Protein AF-A0A9E4VFZ3-F1 (afdb_monomer)

Radius of gyration: 15.59 Å; Cα contacts (8 Å, |Δi|>4): 126; chains: 1; bounding box: 55×22×34 Å

Solvent-accessible surface area (backbone atoms only — not comparable to full-atom values): 6696 Å² total; per-residue (Å²): 110,49,86,55,29,24,78,69,42,81,90,32,54,79,60,52,55,64,40,76,36,68,71,71,77,58,38,76,41,34,14,88,42,23,87,43,49,70,66,56,52,52,50,51,32,66,77,64,72,50,89,74,67,72,55,48,84,66,38,31,71,39,86,67,58,76,97,46,37,41,58,47,59,94,89,54,60,65,46,52,18,42,54,69,87,56,61,86,89,52,82,93,66,56,76,96,73,47,74,7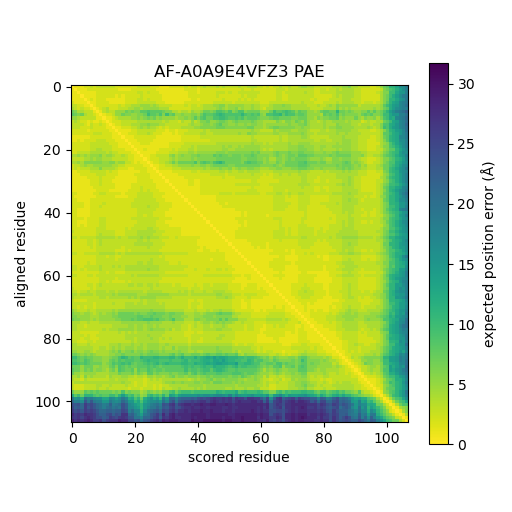0,75,83,66,76,76,80,127

Structure (mmCIF, N/CA/C/O backbone):
data_AF-A0A9E4VFZ3-F1
#
_entry.id   AF-A0A9E4VFZ3-F1
#
loop_
_atom_site.group_PDB
_atom_site.id
_atom_site.type_symbol
_atom_site.label_atom_id
_atom_site.label_alt_id
_atom_site.label_comp_id
_atom_site.label_asym_id
_atom_site.label_entity_id
_atom_site.label_seq_id
_atom_site.pdbx_PDB_ins_code
_atom_site.Cartn_x
_atom_site.Cartn_y
_atom_site.Cartn_z
_atom_site.occupancy
_atom_site.B_iso_or_equiv
_atom_site.auth_seq_id
_atom_site.auth_comp_id
_atom_site.auth_asym_id
_atom_site.auth_atom_id
_atom_site.pdbx_PDB_model_num
ATOM 1 N N . ILE A 1 1 ? 0.445 -6.161 -13.090 1.00 95.88 1 ILE A N 1
ATOM 2 C CA . ILE A 1 1 ? -0.600 -5.311 -12.461 1.00 95.88 1 ILE A CA 1
ATOM 3 C C . ILE A 1 1 ? -0.178 -5.024 -11.024 1.00 95.88 1 ILE A C 1
ATOM 5 O O . ILE A 1 1 ? 0.364 -5.932 -10.406 1.00 95.88 1 ILE A O 1
ATOM 9 N N . THR A 1 2 ? -0.402 -3.820 -10.491 1.00 96.19 2 THR A N 1
ATOM 10 C CA . THR A 1 2 ? -0.189 -3.515 -9.063 1.00 96.19 2 THR A CA 1
ATOM 11 C C . THR A 1 2 ? -1.361 -2.735 -8.460 1.00 96.19 2 THR A C 1
ATOM 13 O O . THR A 1 2 ? -2.163 -2.147 -9.186 1.00 96.19 2 THR A O 1
ATOM 16 N N . GLY A 1 3 ? -1.442 -2.721 -7.125 1.00 95.38 3 GLY A N 1
ATOM 17 C CA . GLY A 1 3 ? -2.416 -1.940 -6.352 1.00 95.38 3 GLY A CA 1
ATOM 18 C C . GLY A 1 3 ? -1.915 -0.562 -5.900 1.00 95.38 3 GLY A C 1
ATOM 19 O O . GLY A 1 3 ? -2.431 -0.033 -4.915 1.00 95.38 3 GLY A O 1
ATOM 20 N N . VAL A 1 4 ? -0.882 -0.004 -6.545 1.00 94.31 4 VAL A N 1
ATOM 21 C CA . VAL A 1 4 ? -0.361 1.338 -6.226 1.00 94.31 4 VAL A CA 1
ATOM 22 C C . VAL A 1 4 ? -1.430 2.399 -6.501 1.00 94.31 4 VAL A C 1
ATOM 24 O O . VAL A 1 4 ? -2.013 2.435 -7.586 1.00 94.31 4 VAL A O 1
ATOM 27 N N . ARG A 1 5 ? -1.652 3.284 -5.523 1.00 95.19 5 ARG A N 1
ATOM 28 C CA . ARG A 1 5 ? -2.531 4.458 -5.619 1.00 95.19 5 ARG A CA 1
ATOM 29 C C . ARG A 1 5 ? -1.761 5.725 -5.267 1.00 95.19 5 ARG A C 1
ATOM 31 O O . ARG A 1 5 ? -0.938 5.707 -4.350 1.00 95.19 5 ARG A O 1
ATOM 38 N N . ARG A 1 6 ? -2.058 6.834 -5.947 1.00 94.12 6 ARG A N 1
ATOM 39 C CA . ARG A 1 6 ? -1.372 8.122 -5.734 1.00 94.12 6 ARG A CA 1
ATOM 40 C C . ARG A 1 6 ? -1.592 8.706 -4.345 1.00 94.12 6 ARG A C 1
ATOM 42 O O . ARG A 1 6 ? -0.737 9.430 -3.857 1.00 94.12 6 ARG A O 1
ATOM 49 N N . SER A 1 7 ? -2.707 8.361 -3.703 1.00 90.75 7 SER A N 1
ATOM 50 C CA . SER A 1 7 ? -3.067 8.860 -2.375 1.00 90.75 7 SER A CA 1
ATOM 51 C C . SER A 1 7 ? -2.341 8.161 -1.218 1.00 90.75 7 SER A C 1
ATOM 53 O O . SER A 1 7 ? -2.578 8.518 -0.074 1.00 90.75 7 SER A O 1
ATOM 55 N N . GLN A 1 8 ? -1.529 7.126 -1.474 1.00 86.75 8 GLN A N 1
ATOM 56 C CA . GLN A 1 8 ? -0.950 6.299 -0.405 1.00 86.75 8 GLN A CA 1
ATOM 57 C C . GLN A 1 8 ? 0.275 6.917 0.270 1.00 86.75 8 GLN A C 1
ATOM 59 O O . GLN A 1 8 ? 0.478 6.683 1.451 1.00 86.75 8 GLN A O 1
ATOM 64 N N . THR A 1 9 ? 1.127 7.613 -0.481 1.00 82.25 9 THR A N 1
ATOM 65 C CA . THR A 1 9 ? 2.318 8.311 0.029 1.00 82.25 9 THR A CA 1
ATOM 66 C C . THR A 1 9 ? 2.654 9.471 -0.901 1.00 82.25 9 THR A C 1
ATOM 68 O O . THR A 1 9 ? 2.304 9.436 -2.084 1.00 82.25 9 THR A O 1
ATOM 71 N N . GLY A 1 10 ? 3.427 10.449 -0.416 1.00 77.56 10 GLY A N 1
ATOM 72 C CA . GLY A 1 10 ? 3.981 11.508 -1.269 1.00 77.56 10 GLY A CA 1
ATOM 73 C C . GLY A 1 10 ? 4.768 10.956 -2.467 1.00 77.56 10 GLY A C 1
ATOM 74 O O . GLY A 1 10 ? 4.576 11.409 -3.595 1.00 77.56 10 GLY A O 1
ATOM 75 N N . ASN A 1 11 ? 5.553 9.892 -2.262 1.00 79.25 11 A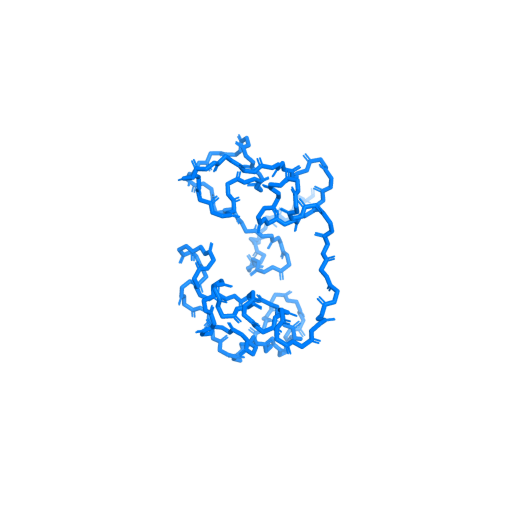SN A N 1
ATOM 76 C CA . ASN A 1 11 ? 6.364 9.255 -3.311 1.00 79.25 11 ASN A CA 1
ATOM 77 C C . ASN A 1 11 ? 5.536 8.570 -4.412 1.00 79.25 11 ASN A C 1
ATOM 79 O O . ASN A 1 11 ? 6.040 8.341 -5.508 1.00 79.25 11 ASN A O 1
ATOM 83 N N . ARG A 1 12 ? 4.267 8.240 -4.144 1.00 86.56 12 ARG A N 1
ATOM 84 C CA . ARG A 1 12 ? 3.362 7.601 -5.113 1.00 86.56 12 ARG A CA 1
ATOM 85 C C . ARG A 1 12 ? 2.499 8.599 -5.878 1.00 86.56 12 ARG A C 1
ATOM 87 O O . ARG A 1 12 ? 1.839 8.194 -6.833 1.00 86.56 12 ARG A O 1
ATOM 94 N N . SER A 1 13 ? 2.515 9.880 -5.510 1.00 87.56 13 SER A N 1
ATOM 95 C CA . SER A 1 13 ? 1.675 10.927 -6.114 1.00 87.56 13 SER A CA 1
ATOM 96 C C . SER A 1 13 ? 1.820 11.031 -7.641 1.00 87.56 13 SER A C 1
ATOM 98 O O . SER A 1 13 ? 0.837 11.283 -8.336 1.00 87.56 13 SER A O 1
ATOM 100 N N . GLY A 1 14 ? 3.015 10.754 -8.171 1.00 88.75 14 GLY A N 1
ATOM 101 C CA . GLY A 1 14 ? 3.320 10.763 -9.605 1.00 88.75 14 GLY A CA 1
ATOM 102 C C . GLY A 1 14 ? 3.055 9.453 -10.358 1.00 88.75 14 GLY A C 1
ATOM 103 O O . GLY A 1 14 ? 3.318 9.402 -11.556 1.00 88.75 14 GLY A O 1
ATOM 104 N N . ALA A 1 15 ? 2.552 8.395 -9.707 1.00 92.06 15 ALA A N 1
ATOM 105 C CA . ALA A 1 15 ? 2.429 7.075 -10.333 1.00 92.06 15 ALA A CA 1
ATOM 106 C C . ALA A 1 15 ? 1.543 7.105 -11.596 1.00 92.06 15 ALA A C 1
ATOM 108 O O . ALA A 1 15 ? 0.390 7.556 -11.570 1.00 92.06 15 ALA A O 1
ATOM 109 N N . GLY A 1 16 ? 2.058 6.597 -12.715 1.00 94.69 16 GLY A N 1
ATOM 110 C CA . GLY A 1 16 ? 1.313 6.434 -13.964 1.00 94.69 16 GLY A CA 1
ATOM 111 C C . GLY A 1 16 ? 0.278 5.306 -13.882 1.00 94.69 16 GLY A C 1
ATOM 112 O O . GLY A 1 16 ? 0.425 4.373 -13.096 1.00 94.69 16 GLY A O 1
ATOM 113 N N . LYS A 1 17 ? -0.776 5.344 -14.716 1.00 96.50 17 LYS A N 1
ATOM 114 C CA . 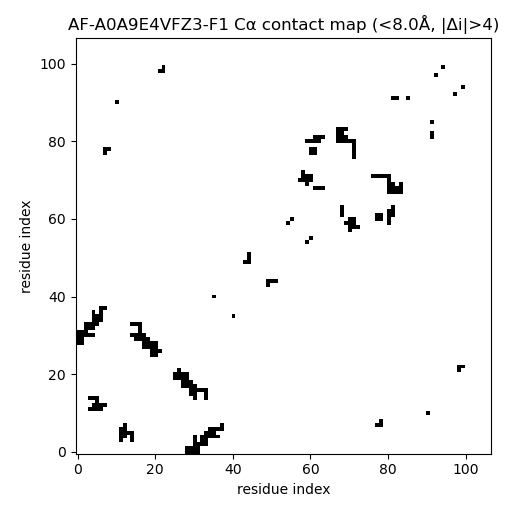LYS A 1 17 ? -1.665 4.170 -14.886 1.00 96.50 17 LYS A CA 1
ATOM 115 C C . LYS A 1 17 ? -0.960 3.030 -15.628 1.00 96.50 17 LYS A C 1
ATOM 117 O O . LYS A 1 17 ? -1.284 1.869 -15.398 1.00 96.50 17 LYS A O 1
ATOM 122 N N . VAL A 1 18 ? 0.006 3.363 -16.482 1.00 96.81 18 VAL A N 1
ATOM 123 C CA . VAL A 1 18 ? 0.879 2.428 -17.197 1.00 96.81 18 VAL A CA 1
ATOM 124 C C . VAL A 1 18 ? 2.299 2.975 -17.122 1.00 96.81 18 VAL A C 1
ATOM 126 O O . VAL A 1 18 ? 2.523 4.146 -17.418 1.00 96.81 18 VAL A O 1
ATOM 129 N N . GLU A 1 19 ? 3.242 2.140 -16.707 1.00 94.06 19 GLU A N 1
ATOM 130 C CA . GLU A 1 19 ? 4.649 2.487 -16.522 1.00 94.06 19 GLU A CA 1
ATOM 131 C C . GLU A 1 19 ? 5.524 1.349 -17.060 1.00 94.06 19 GLU A C 1
ATOM 133 O O . GLU A 1 19 ? 5.157 0.177 -16.959 1.00 94.06 19 GLU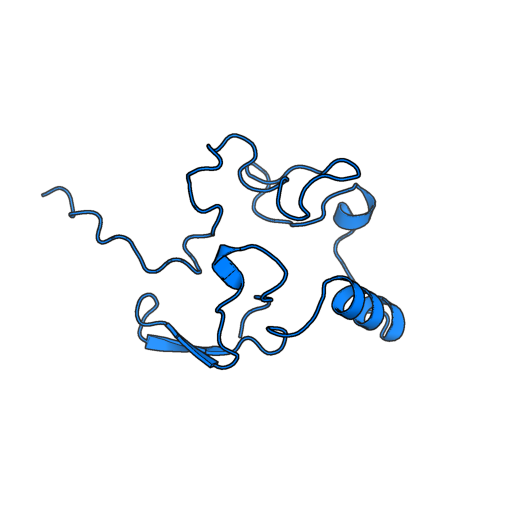 A O 1
ATOM 138 N N . LEU A 1 20 ? 6.688 1.679 -17.621 1.00 93.50 20 LEU A N 1
ATOM 139 C CA . LEU A 1 20 ? 7.703 0.681 -17.956 1.00 93.50 20 LEU A CA 1
ATOM 140 C C . LEU A 1 20 ? 8.642 0.507 -16.762 1.00 93.50 20 LEU A C 1
ATOM 142 O O . LEU A 1 20 ? 9.405 1.415 -16.431 1.00 93.50 20 LEU A O 1
ATOM 146 N N . ASP A 1 21 ? 8.611 -0.666 -16.141 1.00 91.56 21 ASP A N 1
ATOM 147 C CA . ASP A 1 21 ? 9.509 -1.020 -15.051 1.00 91.56 21 ASP A CA 1
ATOM 148 C C . ASP A 1 21 ? 10.842 -1.531 -15.605 1.00 91.56 21 ASP A C 1
ATOM 150 O O . ASP A 1 21 ? 11.058 -2.727 -15.808 1.00 91.56 21 ASP A O 1
ATOM 154 N N . LYS A 1 22 ? 11.747 -0.589 -15.879 1.00 90.38 22 LYS A N 1
ATOM 155 C CA . LYS A 1 22 ? 13.094 -0.888 -16.386 1.00 90.38 22 LYS A CA 1
ATOM 156 C C . LYS A 1 22 ? 13.929 -1.707 -15.402 1.00 90.38 22 LYS A C 1
ATOM 158 O O . LYS A 1 22 ? 14.838 -2.421 -15.811 1.00 90.38 22 LYS A O 1
ATOM 163 N N . THR A 1 23 ? 13.625 -1.594 -14.115 1.00 86.06 23 THR A N 1
ATOM 164 C CA . THR A 1 23 ? 14.366 -2.237 -13.034 1.00 86.06 23 THR A CA 1
ATOM 165 C C . THR A 1 23 ? 14.052 -3.723 -12.948 1.00 86.06 23 THR A C 1
ATOM 167 O O . THR A 1 23 ? 14.949 -4.536 -12.738 1.00 86.06 23 THR A O 1
ATOM 170 N N . HIS A 1 24 ? 12.799 -4.090 -13.189 1.00 88.81 24 HIS A N 1
ATOM 171 C CA . HIS A 1 24 ? 12.332 -5.466 -13.115 1.00 88.81 24 HIS A CA 1
ATOM 172 C C . HIS A 1 24 ? 12.168 -6.076 -14.511 1.00 88.81 24 HIS A C 1
ATOM 174 O O . HIS A 1 24 ? 11.130 -6.640 -14.833 1.00 88.81 24 HIS A O 1
ATOM 180 N N . GLY A 1 25 ? 13.190 -5.956 -15.365 1.00 88.94 25 GLY A N 1
ATOM 181 C CA . GLY A 1 25 ? 13.218 -6.636 -16.667 1.00 88.94 25 GLY A CA 1
ATOM 182 C C . GLY A 1 25 ? 12.310 -6.022 -17.735 1.00 88.94 25 GLY A C 1
ATOM 183 O O . GLY A 1 25 ? 11.825 -6.739 -18.605 1.00 88.94 25 GLY A O 1
ATOM 184 N N . ASN A 1 26 ? 12.092 -4.703 -17.691 1.00 92.06 26 ASN A N 1
ATOM 185 C CA . ASN A 1 26 ? 11.247 -3.963 -18.638 1.00 92.06 26 ASN A CA 1
ATOM 186 C C . ASN A 1 26 ? 9.782 -4.437 -18.647 1.00 92.06 26 ASN A C 1
ATOM 188 O O . ASN A 1 26 ? 9.122 -4.426 -19.687 1.00 92.06 26 ASN A O 1
ATOM 192 N N . ILE A 1 27 ? 9.254 -4.848 -17.491 1.00 94.12 27 ILE A N 1
ATOM 193 C CA . ILE A 1 27 ? 7.853 -5.265 -17.376 1.00 94.12 27 ILE A CA 1
ATOM 194 C C . ILE A 1 27 ? 6.937 -4.043 -17.490 1.00 94.12 27 ILE A C 1
ATOM 196 O O . ILE A 1 27 ? 7.186 -2.990 -16.902 1.00 94.12 27 ILE A O 1
ATOM 200 N N . ILE A 1 28 ? 5.823 -4.198 -18.208 1.00 96.25 28 ILE A N 1
ATOM 201 C CA . ILE A 1 28 ? 4.754 -3.197 -18.215 1.00 96.25 28 ILE A CA 1
ATOM 202 C C . ILE A 1 28 ? 3.978 -3.281 -16.899 1.00 96.25 28 ILE A C 1
ATOM 204 O O . ILE A 1 28 ? 3.227 -4.225 -16.630 1.00 96.25 28 ILE A O 1
ATOM 208 N N . LYS A 1 29 ? 4.148 -2.258 -16.068 1.00 95.31 29 LYS A N 1
ATOM 209 C CA . LYS A 1 29 ? 3.473 -2.105 -14.787 1.00 95.31 29 LYS A CA 1
ATOM 210 C C . LYS A 1 29 ? 2.204 -1.284 -14.989 1.00 95.31 29 LYS A C 1
ATOM 212 O O . LYS A 1 29 ? 2.251 -0.095 -15.279 1.00 95.31 29 LYS A O 1
ATOM 217 N N . VAL A 1 30 ? 1.054 -1.933 -14.837 1.00 97.50 30 VAL A N 1
ATOM 218 C CA . VAL A 1 30 ? -0.259 -1.274 -14.901 1.00 97.50 30 VAL A CA 1
ATOM 219 C C . VAL A 1 30 ? -0.803 -1.101 -13.486 1.00 97.50 30 VAL A C 1
ATOM 221 O O . VAL A 1 30 ? -0.845 -2.077 -12.730 1.00 97.50 30 VAL A O 1
ATOM 224 N N . ASN A 1 31 ? -1.242 0.116 -13.160 1.00 97.12 31 ASN A N 1
ATOM 225 C CA . ASN A 1 31 ? -1.795 0.534 -11.869 1.00 97.12 31 ASN A CA 1
ATOM 226 C C . ASN A 1 31 ? -3.255 1.002 -12.074 1.00 97.12 31 ASN A C 1
ATOM 228 O O . ASN A 1 31 ? -3.509 2.206 -12.182 1.00 97.12 31 ASN A O 1
ATOM 232 N N . PRO A 1 32 ? -4.240 0.086 -12.175 1.00 98.00 32 PRO A N 1
ATOM 233 C CA . PRO A 1 32 ? -5.621 0.445 -12.521 1.00 98.00 32 PRO A CA 1
ATOM 234 C C . PRO A 1 32 ? -6.278 1.377 -11.500 1.00 98.00 32 PRO A C 1
ATOM 236 O O . PRO A 1 32 ? -7.126 2.187 -11.859 1.00 98.00 32 PRO A O 1
ATOM 239 N N . LEU A 1 33 ? -5.848 1.267 -10.240 1.00 97.94 33 LEU A N 1
ATOM 240 C CA . LEU A 1 33 ? -6.373 2.003 -9.093 1.00 97.94 33 LEU A CA 1
ATOM 241 C C . LEU A 1 33 ? -5.574 3.280 -8.786 1.00 97.94 33 LEU A C 1
ATOM 243 O O . LEU A 1 33 ? -5.725 3.840 -7.704 1.00 97.94 33 LEU A O 1
ATOM 247 N N . ALA A 1 34 ? -4.709 3.741 -9.698 1.00 97.19 34 ALA A N 1
ATOM 248 C CA . ALA A 1 34 ? -3.808 4.869 -9.443 1.00 97.19 34 ALA A CA 1
ATOM 249 C C . ALA A 1 34 ? -4.535 6.139 -8.954 1.00 97.19 34 ALA A C 1
ATOM 251 O O . ALA A 1 34 ? -3.980 6.907 -8.172 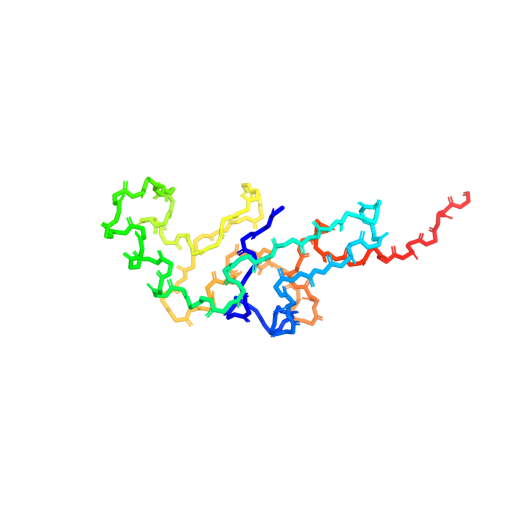1.00 97.19 34 ALA A O 1
ATOM 252 N N . ASP A 1 35 ? -5.768 6.353 -9.409 1.00 96.88 35 ASP A N 1
ATOM 253 C CA . ASP A 1 35 ? -6.650 7.486 -9.109 1.00 96.88 35 ASP A CA 1
ATOM 254 C C . ASP A 1 35 ? -7.698 7.203 -8.020 1.00 96.88 35 ASP A C 1
ATOM 256 O O . ASP A 1 35 ? -8.529 8.062 -7.735 1.00 96.88 35 ASP A O 1
ATOM 260 N N . TRP A 1 36 ? -7.691 6.020 -7.406 1.00 97.44 36 TRP A N 1
ATOM 261 C CA . TRP A 1 36 ? -8.629 5.700 -6.334 1.00 97.44 36 TRP A CA 1
ATOM 262 C C . TRP A 1 36 ? -8.134 6.233 -4.989 1.00 97.44 36 TRP A C 1
ATOM 264 O O . TRP A 1 36 ? -6.974 6.037 -4.619 1.00 97.44 36 TRP A O 1
ATOM 274 N N . SER A 1 37 ? -9.039 6.859 -4.234 1.00 95.00 37 SER A N 1
ATOM 275 C CA . SER A 1 37 ? -8.837 7.128 -2.810 1.00 95.00 37 SER A CA 1
ATOM 276 C C . SER A 1 37 ? -8.951 5.838 -1.995 1.00 95.00 37 SER A C 1
ATOM 278 O O . SER A 1 37 ? -9.404 4.801 -2.487 1.00 95.00 37 SER A O 1
ATOM 280 N N . GLU A 1 38 ? -8.533 5.890 -0.733 1.00 93.81 38 GLU A N 1
ATOM 281 C CA . GLU A 1 38 ? -8.754 4.787 0.203 1.00 93.81 38 GLU A CA 1
ATOM 282 C C . GLU A 1 38 ? -10.245 4.525 0.444 1.00 93.81 38 GLU A C 1
ATOM 284 O O . GLU A 1 38 ? -10.674 3.376 0.348 1.00 93.81 38 GLU A O 1
ATOM 289 N N . ASP A 1 39 ? -11.044 5.578 0.618 1.00 95.94 39 ASP A N 1
ATOM 290 C CA . ASP A 1 39 ? -12.496 5.458 0.788 1.00 95.94 39 ASP A CA 1
ATOM 291 C C . ASP A 1 39 ? -13.153 4.727 -0.380 1.00 95.94 39 ASP A C 1
ATOM 293 O O . ASP A 1 39 ? -13.978 3.845 -0.165 1.00 95.94 39 ASP A O 1
ATOM 297 N N . ARG A 1 40 ? -12.730 5.022 -1.616 1.00 98.00 40 ARG A N 1
ATOM 298 C CA . ARG A 1 40 ? -13.254 4.361 -2.816 1.00 98.00 40 ARG A CA 1
ATOM 299 C C . ARG A 1 40 ? -12.900 2.875 -2.863 1.00 98.00 40 ARG A C 1
ATOM 301 O O . ARG A 1 40 ? -13.707 2.064 -3.310 1.00 98.00 40 ARG A O 1
ATOM 308 N N . VAL A 1 41 ? -11.700 2.499 -2.409 1.00 97.25 41 VAL A N 1
ATOM 309 C C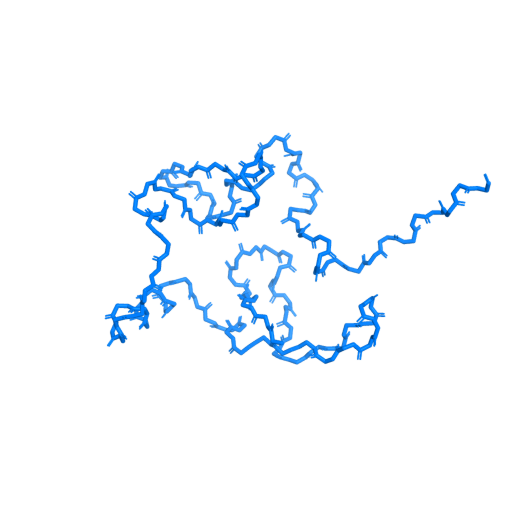A . VAL A 1 41 ? -11.316 1.081 -2.294 1.00 97.25 41 VAL A CA 1
ATOM 310 C C . VAL A 1 41 ? -12.236 0.373 -1.306 1.00 97.25 41 VAL A C 1
ATOM 312 O O . VAL A 1 41 ? -12.769 -0.688 -1.619 1.00 97.25 41 VAL A O 1
ATOM 315 N N . TRP A 1 42 ? -12.464 0.977 -0.144 1.00 97.56 42 TRP A N 1
ATOM 316 C CA . TRP A 1 42 ? -13.316 0.409 0.893 1.00 97.56 42 TRP A CA 1
ATOM 317 C C . TRP A 1 42 ? -14.797 0.366 0.523 1.00 97.56 42 TRP A C 1
ATOM 319 O O . TRP A 1 42 ? -15.479 -0.608 0.839 1.00 97.56 42 TRP A O 1
ATOM 329 N N . GLU A 1 43 ? -15.296 1.393 -0.159 1.00 98.50 43 GLU A N 1
ATOM 330 C CA . GLU A 1 43 ? -16.637 1.413 -0.738 1.00 98.50 43 GLU A CA 1
ATOM 331 C C . GLU A 1 43 ? -16.817 0.238 -1.697 1.00 98.50 43 GLU A C 1
ATOM 333 O O . GLU A 1 43 ? -17.770 -0.521 -1.553 1.00 98.50 43 GLU A O 1
ATOM 338 N N . TYR A 1 44 ? -15.863 0.025 -2.608 1.00 98.56 44 TYR A N 1
ATOM 339 C CA . TYR A 1 44 ? -15.915 -1.096 -3.540 1.00 98.56 44 TYR A CA 1
ATOM 340 C C . TYR A 1 44 ? -15.865 -2.451 -2.829 1.00 98.56 44 TYR A C 1
ATOM 342 O O . TYR A 1 44 ? -16.646 -3.336 -3.172 1.00 98.56 44 TYR A O 1
ATOM 350 N N . ILE A 1 45 ? -14.975 -2.615 -1.841 1.00 98.50 45 ILE A N 1
ATOM 351 C CA . ILE A 1 45 ? -14.863 -3.849 -1.050 1.00 98.50 45 ILE A CA 1
ATOM 352 C C . ILE A 1 45 ? -16.212 -4.199 -0.418 1.00 98.50 45 ILE A C 1
ATOM 354 O O . ILE A 1 45 ? -16.683 -5.319 -0.590 1.00 98.50 45 ILE A O 1
ATOM 358 N N . ARG A 1 46 ? -16.856 -3.234 0.250 1.00 98.31 46 ARG A N 1
ATOM 359 C CA . ARG A 1 46 ? -18.149 -3.441 0.918 1.00 98.31 46 ARG A CA 1
ATOM 360 C C . ARG A 1 46 ? -19.302 -3.640 -0.061 1.00 98.31 46 ARG A C 1
ATOM 362 O O . ARG A 1 46 ? -20.140 -4.494 0.171 1.00 98.31 46 ARG A O 1
ATOM 369 N N . ALA A 1 47 ? -19.350 -2.870 -1.146 1.00 98.62 47 ALA A N 1
ATOM 370 C CA . ALA A 1 47 ? -20.436 -2.949 -2.123 1.00 98.62 47 ALA A CA 1
ATOM 371 C C . ALA A 1 47 ? -20.440 -4.257 -2.932 1.00 98.62 47 ALA A C 1
ATOM 373 O O . ALA A 1 47 ? -21.452 -4.586 -3.543 1.00 98.62 47 ALA A O 1
ATOM 374 N N . ASN A 1 48 ? -19.311 -4.970 -2.970 1.00 98.69 48 ASN A N 1
ATOM 375 C CA . ASN A 1 48 ? -19.138 -6.191 -3.759 1.00 98.69 48 ASN A CA 1
ATOM 376 C C . ASN A 1 48 ? -18.760 -7.406 -2.898 1.00 98.69 48 ASN A C 1
ATOM 378 O O . ASN A 1 48 ? -18.278 -8.395 -3.448 1.00 98.69 48 ASN A O 1
ATOM 382 N N . ASP A 1 49 ? -18.912 -7.314 -1.572 1.00 98.25 49 ASP A N 1
ATOM 383 C CA . ASP A 1 49 ? -18.584 -8.379 -0.615 1.00 98.25 49 ASP A CA 1
ATOM 384 C C . ASP A 1 49 ? -17.192 -9.001 -0.843 1.00 98.25 49 ASP A C 1
ATOM 386 O O . ASP A 1 49 ? -16.991 -10.215 -0.748 1.00 98.25 49 ASP A O 1
ATOM 390 N N . VAL A 1 50 ? -16.203 -8.166 -1.183 1.00 98.44 50 VAL A N 1
ATOM 391 C CA . VAL A 1 50 ? -14.834 -8.631 -1.431 1.00 98.44 50 VAL A CA 1
ATOM 392 C C . VAL A 1 50 ? -14.204 -9.018 -0.091 1.00 98.44 50 VAL A C 1
ATOM 394 O O . VAL A 1 50 ? -14.127 -8.175 0.805 1.00 98.44 50 VAL A O 1
ATOM 397 N N . PRO A 1 51 ? -13.679 -10.245 0.065 1.00 98.44 51 PRO A N 1
ATOM 398 C CA . PRO A 1 51 ? -12.946 -10.605 1.269 1.00 98.44 51 PRO A CA 1
ATOM 399 C C . PRO A 1 51 ? -11.721 -9.702 1.450 1.00 98.44 51 PRO A C 1
ATOM 401 O O . PRO A 1 51 ? -10.933 -9.511 0.520 1.00 98.44 51 PRO A O 1
ATOM 404 N N . TYR A 1 52 ? -11.537 -9.175 2.657 1.00 98.31 52 TYR A N 1
ATOM 405 C CA . TYR A 1 52 ? -10.347 -8.419 3.042 1.00 98.31 52 TYR A CA 1
ATOM 406 C C . TYR A 1 52 ? -9.629 -9.109 4.205 1.00 98.31 52 TYR A C 1
ATOM 408 O O . TYR A 1 52 ? -10.112 -10.078 4.784 1.00 98.31 52 TYR A O 1
ATOM 416 N N . ASN A 1 53 ? -8.419 -8.646 4.513 1.00 98.25 53 ASN A N 1
ATOM 417 C CA . ASN A 1 53 ? -7.620 -9.233 5.581 1.00 98.25 53 ASN A CA 1
ATOM 418 C C . ASN A 1 53 ? -8.115 -8.754 6.958 1.00 98.25 53 ASN A C 1
ATOM 420 O O . ASN A 1 53 ? -8.072 -7.554 7.218 1.00 98.25 53 ASN A O 1
ATOM 424 N N . GLU A 1 54 ? -8.483 -9.677 7.853 1.00 98.12 54 GLU A N 1
ATOM 425 C CA . GLU A 1 54 ? -8.973 -9.404 9.2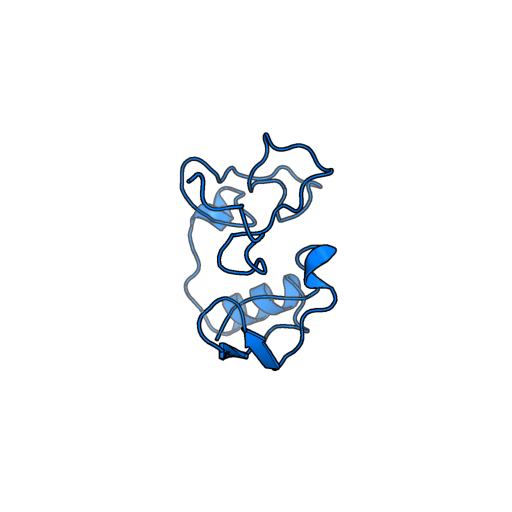23 1.00 98.12 54 GLU A CA 1
ATOM 426 C C . GLU A 1 54 ? -8.031 -8.532 10.075 1.00 98.12 54 GLU A C 1
ATOM 428 O O . GLU A 1 54 ? -8.430 -7.963 11.090 1.00 98.12 54 GLU A O 1
ATOM 433 N N . LEU A 1 55 ? -6.752 -8.407 9.703 1.00 98.12 55 LEU A N 1
ATOM 434 C CA . LEU A 1 55 ? -5.838 -7.478 10.370 1.00 98.12 55 LEU A CA 1
ATOM 435 C C . LEU A 1 55 ? -6.283 -6.015 10.234 1.00 98.12 55 LEU A C 1
ATOM 437 O O . LEU A 1 55 ? -5.971 -5.219 11.119 1.00 98.12 55 LEU A O 1
ATOM 441 N N . TYR A 1 56 ? -7.042 -5.655 9.196 1.00 97.00 56 TYR A N 1
ATOM 442 C CA . TYR A 1 56 ? -7.633 -4.318 9.095 1.00 97.00 56 TYR A CA 1
ATOM 443 C C . TYR A 1 56 ? -8.563 -4.009 10.276 1.00 97.00 56 TYR A C 1
ATOM 445 O O . TYR A 1 56 ? -8.514 -2.901 10.808 1.00 97.00 56 TYR A O 1
ATOM 453 N N . ASP A 1 57 ? -9.290 -5.006 10.787 1.00 96.56 57 ASP A N 1
ATOM 454 C CA . ASP A 1 57 ? -10.157 -4.857 11.968 1.00 96.56 57 ASP A CA 1
ATOM 455 C C . ASP A 1 57 ? -9.355 -4.705 13.269 1.00 96.56 57 ASP A C 1
ATOM 457 O O . ASP A 1 57 ? -9.866 -4.250 14.291 1.00 96.56 57 ASP A O 1
ATOM 461 N N . LYS A 1 58 ? -8.067 -5.060 13.232 1.00 96.94 58 LYS A N 1
ATOM 462 C CA . LYS A 1 58 ? -7.111 -4.924 14.341 1.00 96.94 58 LYS A CA 1
ATOM 463 C C . LYS A 1 58 ? -6.257 -3.656 14.221 1.00 96.94 58 LYS A C 1
ATOM 465 O O . LYS A 1 58 ? -5.235 -3.545 14.895 1.00 96.94 58 LYS A O 1
ATOM 470 N N . GLY A 1 59 ? -6.646 -2.716 13.356 1.00 95.81 59 GLY A N 1
ATOM 471 C CA . GLY A 1 59 ? -5.982 -1.421 13.182 1.00 95.81 59 GLY A CA 1
ATOM 472 C C . GLY A 1 59 ? -4.799 -1.425 12.210 1.00 95.81 59 GLY A C 1
ATOM 473 O O . GLY A 1 59 ? -4.028 -0.468 12.188 1.00 95.81 59 GLY A O 1
ATOM 474 N N . PHE A 1 60 ? -4.611 -2.475 11.405 1.00 97.38 60 PHE A N 1
ATOM 475 C CA . PHE A 1 60 ? -3.578 -2.486 10.367 1.00 97.38 60 PHE A CA 1
ATOM 476 C C . PHE A 1 60 ? -4.092 -1.820 9.091 1.00 97.38 60 PHE A C 1
ATOM 478 O O . PHE A 1 60 ? -4.884 -2.403 8.369 1.00 97.38 60 PHE A O 1
ATOM 485 N N . THR A 1 61 ?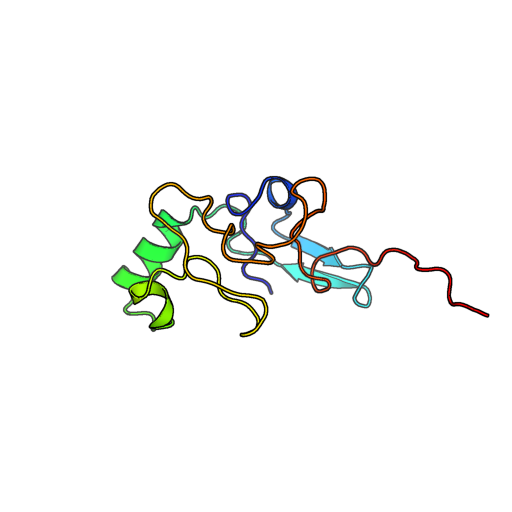 -3.595 -0.632 8.767 1.00 94.38 61 THR A N 1
ATOM 486 C CA . THR A 1 61 ? -4.033 0.164 7.601 1.00 94.38 61 THR A CA 1
ATOM 487 C C . THR A 1 61 ? -3.199 -0.092 6.333 1.00 94.38 61 THR A C 1
ATOM 489 O O . THR A 1 61 ? -3.657 0.109 5.205 1.00 94.38 61 THR A O 1
ATOM 492 N N . SER A 1 62 ? -1.995 -0.649 6.489 1.00 95.06 62 SER A N 1
ATOM 493 C CA . SER A 1 62 ? -1.111 -1.064 5.396 1.00 95.06 62 SER A CA 1
ATOM 494 C C . SER A 1 62 ? -0.301 -2.284 5.813 1.00 95.06 62 SER A C 1
ATOM 496 O O . SER A 1 62 ? 0.516 -2.204 6.726 1.00 95.06 62 SER A O 1
ATOM 498 N N . ILE A 1 63 ? -0.504 -3.416 5.135 1.00 96.25 63 ILE A N 1
ATOM 499 C CA . ILE A 1 63 ? 0.053 -4.715 5.538 1.00 96.25 63 ILE A CA 1
ATOM 500 C C . ILE A 1 63 ? 1.279 -5.072 4.682 1.00 96.25 63 ILE A C 1
ATOM 502 O O . ILE A 1 63 ? 1.284 -4.897 3.462 1.00 96.25 63 ILE A O 1
ATOM 506 N N . GLY A 1 64 ? 2.349 -5.544 5.319 1.00 95.19 64 GLY A N 1
ATOM 507 C CA . GLY A 1 64 ? 3.557 -6.080 4.689 1.00 95.19 64 GLY A CA 1
ATOM 508 C C . GLY A 1 64 ? 4.023 -7.365 5.376 1.00 95.19 64 GLY A C 1
ATOM 509 O O . GLY A 1 64 ? 3.210 -8.155 5.845 1.00 95.19 64 GLY A O 1
ATOM 510 N N . CYS A 1 65 ? 5.339 -7.578 5.452 1.00 95.81 65 CYS A N 1
ATOM 511 C CA . CYS A 1 65 ? 5.902 -8.704 6.201 1.00 95.81 65 CYS A CA 1
ATOM 512 C C . CYS A 1 65 ? 5.647 -8.541 7.707 1.00 95.81 65 CYS A C 1
ATOM 514 O O . CYS A 1 65 ? 5.681 -7.419 8.217 1.00 95.81 65 CYS A O 1
ATOM 516 N N . ALA A 1 66 ? 5.476 -9.659 8.419 1.00 95.88 66 ALA A N 1
ATOM 517 C CA . ALA A 1 66 ? 5.217 -9.684 9.860 1.00 95.88 66 ALA A CA 1
ATOM 518 C C . ALA A 1 66 ? 6.201 -8.851 10.715 1.00 95.88 66 ALA A C 1
ATOM 520 O O . ALA A 1 66 ? 5.722 -8.055 11.517 1.00 95.88 66 ALA A O 1
ATOM 521 N N . PRO A 1 67 ? 7.540 -8.928 10.541 1.00 95.19 67 PRO A N 1
ATOM 522 C CA . PRO A 1 67 ? 8.461 -8.148 11.375 1.00 95.19 67 PRO A CA 1
ATOM 523 C C . PRO A 1 67 ? 8.501 -6.656 11.016 1.00 95.19 67 PRO A C 1
ATOM 525 O O . PRO A 1 67 ? 9.067 -5.871 11.765 1.00 95.19 67 PRO A O 1
ATOM 528 N N . CYS A 1 68 ? 7.924 -6.264 9.874 1.00 93.75 68 CYS A N 1
ATOM 529 C CA . CYS A 1 68 ? 7.983 -4.902 9.337 1.00 93.75 68 CYS A CA 1
ATOM 530 C C . CYS A 1 68 ? 6.597 -4.263 9.174 1.00 93.75 68 CYS A C 1
ATOM 532 O O . CYS A 1 68 ? 6.471 -3.246 8.482 1.00 93.75 68 CYS A O 1
ATOM 534 N N . THR A 1 69 ? 5.564 -4.847 9.803 1.00 96.56 69 THR A N 1
ATOM 535 C CA . THR A 1 69 ? 4.224 -4.245 9.902 1.00 96.56 69 THR A CA 1
ATOM 536 C C . THR A 1 69 ? 3.701 -4.183 11.347 1.00 96.56 69 THR 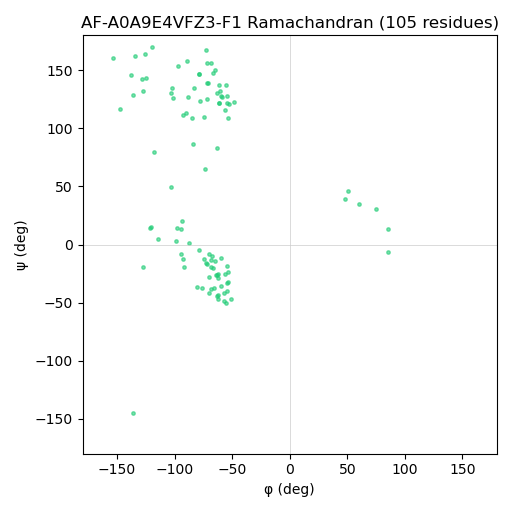A C 1
ATOM 538 O O . THR A 1 69 ? 3.711 -5.194 12.041 1.00 96.56 69 THR A O 1
ATOM 541 N N . ARG A 1 70 ? 3.174 -3.027 11.771 1.00 96.56 70 ARG A N 1
ATOM 542 C CA . ARG A 1 70 ? 2.384 -2.849 13.006 1.00 96.56 70 ARG A CA 1
ATOM 543 C C . ARG A 1 70 ? 1.022 -2.206 12.716 1.00 96.56 70 ARG A C 1
ATOM 545 O O . ARG A 1 70 ? 0.845 -1.595 11.663 1.00 96.56 70 ARG A O 1
ATOM 552 N N . ALA A 1 71 ? 0.093 -2.298 13.667 1.00 97.25 71 ALA A N 1
ATOM 553 C CA . ALA A 1 71 ? -1.138 -1.510 13.647 1.00 97.25 71 ALA A CA 1
ATOM 554 C C . ALA A 1 71 ? -0.838 -0.005 13.789 1.00 97.25 71 ALA A C 1
ATOM 556 O O . ALA A 1 71 ? 0.146 0.380 14.436 1.00 97.25 71 ALA A O 1
ATOM 557 N N . THR A 1 72 ? -1.687 0.832 13.196 1.00 95.62 72 THR A N 1
ATOM 558 C CA . THR A 1 72 ? -1.633 2.296 13.307 1.00 95.62 72 THR A CA 1
ATOM 559 C C . THR A 1 72 ? -2.595 2.815 14.371 1.00 95.62 72 THR A C 1
ATOM 561 O O . THR A 1 72 ? -3.621 2.194 14.646 1.00 95.62 72 THR A O 1
ATOM 564 N N . GLN A 1 73 ? -2.281 3.970 14.947 1.00 93.81 73 GLN A N 1
ATOM 565 C CA . GLN A 1 73 ? -3.154 4.701 15.867 1.00 93.81 73 GLN A CA 1
ATOM 566 C C . GLN A 1 73 ? -4.080 5.668 15.109 1.00 93.81 73 GLN A C 1
ATOM 568 O O . GLN A 1 73 ? -3.755 6.084 13.993 1.00 93.81 73 GLN A O 1
ATOM 573 N N . PRO A 1 74 ? -5.222 6.071 15.696 1.00 91.50 74 PRO A N 1
ATOM 574 C CA . PRO A 1 74 ? -6.075 7.100 15.110 1.00 91.50 74 PRO A CA 1
ATOM 575 C C . PRO A 1 74 ? -5.296 8.392 14.824 1.00 91.50 74 PRO A C 1
ATOM 577 O O . PRO A 1 74 ? -4.630 8.929 15.706 1.00 91.50 74 PRO A O 1
ATOM 580 N N . GLY A 1 75 ? -5.393 8.892 13.591 1.00 90.19 75 GLY A N 1
ATOM 581 C CA . GLY A 1 75 ? -4.706 10.109 13.145 1.00 90.19 75 GLY A CA 1
ATOM 582 C C . GLY A 1 75 ? -3.267 9.911 12.651 1.00 90.19 75 GLY A C 1
ATOM 583 O O . GLY A 1 75 ? -2.697 10.862 12.121 1.00 90.19 75 GLY A O 1
ATOM 584 N N . GLU A 1 76 ? -2.683 8.712 12.774 1.00 91.06 76 GLU A N 1
ATOM 585 C CA . GLU A 1 76 ? -1.423 8.393 12.088 1.00 91.06 76 GLU A CA 1
ATOM 586 C C . GLU A 1 76 ? -1.626 8.323 10.564 1.00 91.06 76 GLU A C 1
ATOM 588 O O . GLU A 1 76 ? -2.720 8.043 10.069 1.00 91.06 76 GLU A O 1
ATOM 593 N N . ASP A 1 77 ? -0.541 8.533 9.811 1.00 89.06 77 ASP A N 1
ATOM 594 C CA . ASP A 1 77 ? -0.512 8.244 8.376 1.00 89.06 77 ASP A CA 1
ATOM 595 C C . ASP A 1 77 ? -0.915 6.769 8.116 1.00 89.06 77 ASP A C 1
ATOM 597 O O . ASP A 1 77 ? -0.427 5.876 8.821 1.00 89.06 77 ASP A O 1
ATOM 601 N N . PRO A 1 78 ? -1.748 6.460 7.097 1.00 88.62 78 PRO A N 1
ATOM 602 C CA . PRO A 1 78 ? -2.214 5.092 6.816 1.00 88.62 78 PRO A CA 1
ATOM 603 C C . PRO A 1 78 ? -1.108 4.067 6.509 1.00 88.62 78 PRO A C 1
ATOM 605 O O . PRO A 1 78 ? -1.353 2.864 6.412 1.00 88.62 78 PRO A O 1
ATOM 608 N N . ARG A 1 79 ? 0.132 4.508 6.288 1.00 91.12 79 ARG A N 1
ATOM 609 C CA . ARG A 1 79 ? 1.305 3.652 6.097 1.00 91.12 79 ARG A CA 1
ATOM 610 C C . ARG A 1 79 ? 2.338 3.784 7.210 1.00 91.12 79 ARG A C 1
ATOM 612 O O . ARG A 1 79 ? 3.350 3.089 7.126 1.00 91.12 79 ARG A O 1
ATOM 619 N N . ALA A 1 80 ? 2.074 4.542 8.276 1.00 91.81 80 ALA A N 1
ATOM 620 C CA . ALA A 1 80 ? 2.962 4.676 9.438 1.00 91.81 80 ALA A CA 1
ATOM 621 C C . ALA A 1 80 ? 3.308 3.329 10.099 1.00 91.81 80 ALA A C 1
ATOM 623 O O . ALA A 1 80 ? 4.369 3.171 10.701 1.00 91.81 80 ALA A O 1
ATOM 624 N N . GLY A 1 81 ? 2.441 2.323 9.945 1.00 93.75 81 GLY A N 1
ATOM 625 C CA . GLY A 1 81 ? 2.686 0.962 10.419 1.00 93.75 81 GLY A CA 1
ATOM 626 C C . GLY A 1 81 ? 3.765 0.192 9.644 1.00 93.75 81 GLY A C 1
ATOM 627 O O . GLY A 1 81 ? 4.132 -0.907 10.057 1.00 93.75 81 GLY A O 1
ATOM 628 N N . ARG A 1 82 ? 4.280 0.723 8.528 1.00 94.00 82 ARG A N 1
ATOM 629 C CA . ARG A 1 82 ? 5.327 0.109 7.696 1.00 94.00 82 ARG A CA 1
ATOM 630 C C . ARG A 1 82 ? 6.675 0.756 7.985 1.00 94.00 82 ARG A C 1
ATOM 632 O O . ARG A 1 82 ? 6.791 1.969 7.864 1.00 94.00 82 ARG A O 1
ATOM 639 N N . TRP A 1 83 ? 7.686 -0.057 8.310 1.00 92.31 83 TRP A N 1
ATOM 640 C CA . TRP A 1 83 ? 9.038 0.437 8.628 1.00 92.31 83 TRP A CA 1
ATOM 641 C C . TRP A 1 83 ? 9.012 1.559 9.684 1.00 92.31 83 TRP A C 1
ATOM 643 O O . TRP A 1 83 ? 9.638 2.604 9.531 1.00 92.31 83 TRP A O 1
ATOM 653 N N . TRP A 1 84 ? 8.237 1.361 10.755 1.00 89.88 84 TRP A N 1
ATOM 654 C CA . TRP A 1 84 ? 7.953 2.392 11.768 1.00 89.88 84 TRP A CA 1
ATOM 655 C C . TRP A 1 84 ? 9.182 2.850 12.565 1.00 89.88 84 TRP A C 1
ATOM 657 O O . TRP A 1 84 ? 9.094 3.837 13.285 1.00 89.88 84 TRP A O 1
ATOM 667 N N . TRP A 1 85 ? 10.287 2.106 12.489 1.00 90.12 85 TRP A N 1
ATOM 668 C CA . TRP A 1 85 ? 11.562 2.442 13.125 1.00 90.12 85 TRP A CA 1
ATOM 669 C C . TRP A 1 85 ? 12.502 3.228 12.205 1.00 90.12 85 TRP A C 1
ATOM 671 O O . TRP A 1 85 ? 13.537 3.696 12.674 1.00 90.12 85 TRP A O 1
ATOM 681 N N . GLU A 1 86 ? 12.205 3.309 10.904 1.00 87.50 86 GLU A N 1
ATOM 682 C CA . GLU A 1 86 ? 13.051 4.026 9.952 1.00 87.50 86 GLU A CA 1
ATOM 683 C C . GLU A 1 86 ? 12.818 5.532 10.031 1.00 87.50 86 GLU A C 1
ATOM 685 O O . GLU A 1 86 ? 11.698 5.998 10.270 1.00 87.50 86 GLU A O 1
ATOM 690 N N . ASP A 1 87 ? 13.901 6.269 9.787 1.00 83.31 87 ASP A N 1
ATOM 691 C CA . ASP A 1 87 ? 13.911 7.723 9.719 1.00 83.31 87 ASP A CA 1
ATOM 692 C C . ASP A 1 87 ? 12.993 8.225 8.593 1.00 83.31 87 ASP A C 1
ATOM 694 O O . ASP A 1 87 ? 12.981 7.679 7.488 1.00 83.31 87 ASP A O 1
ATOM 698 N N . ASP A 1 88 ? 12.222 9.277 8.866 1.00 79.25 88 ASP A N 1
ATOM 699 C CA . ASP A 1 88 ? 11.250 9.821 7.911 1.00 79.25 88 ASP A CA 1
ATOM 700 C C . ASP A 1 88 ? 11.900 10.481 6.680 1.00 79.25 88 ASP A C 1
ATOM 702 O O . ASP A 1 88 ? 11.220 10.714 5.679 1.00 79.25 88 ASP A O 1
ATOM 706 N N . SER A 1 89 ? 13.214 10.740 6.700 1.00 76.38 89 SER A N 1
ATOM 707 C CA . SER A 1 89 ? 13.977 11.155 5.516 1.00 76.38 89 SER A CA 1
ATOM 708 C C . SER A 1 89 ? 14.209 10.020 4.514 1.00 76.38 89 SER A C 1
ATOM 710 O O . SER A 1 89 ? 14.535 10.290 3.354 1.00 76.38 89 SER A O 1
ATOM 712 N N . VAL A 1 90 ? 14.016 8.758 4.917 1.00 76.44 90 VAL A N 1
ATOM 713 C CA . VAL A 1 90 ? 14.142 7.597 4.033 1.00 76.44 90 VAL A CA 1
ATOM 714 C C . VAL A 1 90 ? 12.795 7.311 3.360 1.00 76.44 90 VAL A C 1
ATOM 716 O O . VAL A 1 90 ? 11.775 7.138 4.031 1.00 76.44 90 VAL A O 1
ATOM 719 N N . PRO A 1 91 ? 12.753 7.206 2.019 1.00 74.44 91 PRO A N 1
ATOM 720 C CA . PRO A 1 91 ? 11.572 6.742 1.304 1.00 74.44 91 PRO A CA 1
ATOM 721 C C . PRO A 1 91 ? 11.079 5.380 1.816 1.00 74.44 91 PRO A C 1
ATOM 723 O O . PRO A 1 91 ? 11.667 4.344 1.516 1.00 74.44 91 PRO A O 1
ATOM 726 N N . LYS A 1 92 ? 9.939 5.372 2.515 1.00 82.88 92 LYS A N 1
ATOM 727 C CA . LYS A 1 92 ? 9.248 4.160 2.997 1.00 82.88 92 LYS A CA 1
ATOM 728 C C . LYS A 1 92 ? 8.548 3.414 1.851 1.00 82.88 92 LYS A C 1
ATOM 730 O O . LYS A 1 92 ? 7.314 3.328 1.775 1.00 82.88 92 LYS A O 1
ATOM 735 N N . GLU A 1 93 ? 9.346 2.895 0.922 1.00 86.62 93 GLU A N 1
ATOM 736 C CA . GLU A 1 93 ? 8.905 2.201 -0.284 1.00 86.62 93 GLU A CA 1
ATOM 737 C C . GLU A 1 93 ? 9.594 0.842 -0.445 1.00 86.62 93 GLU A C 1
ATOM 739 O O . GLU A 1 93 ? 10.760 0.653 -0.115 1.00 86.62 93 GLU A O 1
ATOM 744 N N . CYS A 1 94 ? 8.849 -0.146 -0.938 1.00 87.06 94 CYS A N 1
ATOM 745 C CA . CYS A 1 94 ? 9.369 -1.504 -1.054 1.00 87.06 94 CYS A CA 1
ATOM 746 C C . CYS A 1 94 ? 10.273 -1.638 -2.288 1.00 87.06 94 CYS A C 1
ATOM 748 O O . CYS A 1 94 ? 9.979 -1.063 -3.336 1.00 87.06 94 CYS A O 1
ATOM 750 N N . GLY A 1 95 ? 11.306 -2.484 -2.204 1.00 86.62 95 GLY A N 1
ATOM 751 C CA . GLY A 1 95 ? 12.201 -2.793 -3.327 1.00 86.62 95 GLY A CA 1
ATOM 752 C C . GLY A 1 95 ? 11.489 -3.274 -4.598 1.00 86.62 95 GLY A C 1
ATOM 753 O O . GLY A 1 95 ? 11.989 -3.045 -5.687 1.00 86.62 95 GLY A O 1
ATOM 754 N N . ILE A 1 96 ? 10.276 -3.831 -4.484 1.00 88.88 96 ILE A N 1
ATOM 755 C CA . ILE A 1 96 ? 9.430 -4.212 -5.634 1.00 88.88 96 ILE A CA 1
ATOM 756 C C . ILE A 1 96 ? 8.915 -3.013 -6.457 1.00 88.88 96 ILE A C 1
ATOM 758 O O . ILE A 1 96 ? 8.270 -3.191 -7.489 1.00 88.88 96 ILE A O 1
ATOM 762 N N . HIS A 1 97 ? 9.094 -1.790 -5.959 1.00 87.19 97 HIS A N 1
ATOM 763 C CA . HIS A 1 97 ? 8.624 -0.551 -6.581 1.00 87.19 97 HIS A CA 1
ATOM 764 C C . HIS A 1 97 ? 9.729 0.487 -6.748 1.00 87.19 97 HIS A C 1
ATOM 766 O O . HIS A 1 97 ? 9.563 1.420 -7.534 1.00 87.19 97 HIS A O 1
ATOM 772 N N . LEU A 1 98 ? 10.827 0.345 -6.006 1.00 77.38 98 LEU A N 1
ATOM 773 C CA . LEU A 1 98 ? 11.969 1.227 -6.139 1.00 77.38 98 LEU A CA 1
ATOM 774 C C . LEU A 1 98 ? 12.704 0.932 -7.452 1.00 77.38 98 LEU A C 1
ATOM 776 O O . LEU A 1 98 ? 12.921 -0.235 -7.787 1.00 77.38 98 LEU A O 1
ATOM 780 N N . PRO A 1 99 ? 13.154 1.971 -8.172 1.00 67.31 99 PRO A N 1
ATOM 781 C CA . PRO A 1 99 ? 14.253 1.784 -9.093 1.00 67.31 99 PRO A CA 1
ATOM 782 C C . PRO A 1 99 ? 15.462 1.342 -8.265 1.00 67.31 99 PRO A C 1
ATOM 784 O O . PRO A 1 99 ? 15.834 2.036 -7.319 1.00 67.31 99 PRO A O 1
ATOM 787 N N . THR A 1 100 ? 16.041 0.178 -8.565 1.00 52.84 100 THR A N 1
ATOM 788 C CA . THR A 1 100 ? 17.212 -0.347 -7.848 1.00 52.84 100 THR A CA 1
ATOM 789 C C . THR A 1 100 ? 18.261 0.760 -7.736 1.00 52.84 100 THR A C 1
ATOM 791 O O . THR A 1 100 ? 18.690 1.271 -8.777 1.00 52.84 100 THR A O 1
ATOM 794 N N . PRO A 1 101 ? 18.712 1.141 -6.523 1.00 51.44 101 PRO A N 1
ATOM 795 C CA . PRO A 1 101 ? 19.970 1.849 -6.420 1.00 51.44 101 PRO A CA 1
ATOM 796 C C . PRO A 1 101 ? 20.998 0.897 -7.008 1.00 51.44 101 PRO A C 1
ATOM 798 O O . PRO A 1 101 ? 21.052 -0.267 -6.607 1.00 51.44 101 PRO A O 1
ATOM 801 N N . VAL A 1 102 ? 21.792 1.361 -7.968 1.00 46.09 102 VAL A N 1
ATOM 802 C CA . VAL A 1 102 ? 22.999 0.642 -8.369 1.00 46.09 102 VAL A CA 1
ATOM 803 C C . VAL A 1 102 ? 23.901 0.635 -7.136 1.00 46.09 102 VAL A C 1
ATOM 805 O O . VAL A 1 102 ? 24.735 1.516 -6.966 1.00 46.09 102 VAL A O 1
ATOM 808 N N . LEU A 1 103 ? 23.683 -0.299 -6.208 1.00 45.44 103 LEU A N 1
ATOM 809 C CA . LEU A 1 103 ? 24.657 -0.584 -5.175 1.00 45.44 103 LEU A CA 1
ATOM 810 C C . LEU A 1 103 ? 25.890 -1.045 -5.950 1.00 45.44 103 LEU A C 1
ATOM 812 O O . LEU A 1 103 ? 25.762 -1.978 -6.757 1.00 45.44 103 LEU A O 1
ATOM 816 N N . PRO A 1 104 ? 27.051 -0.381 -5.800 1.00 41.97 104 PRO A N 1
ATOM 817 C CA . PRO A 1 104 ? 28.264 -0.898 -6.399 1.00 41.97 104 PRO A CA 1
ATOM 818 C C . PRO A 1 104 ? 28.397 -2.331 -5.896 1.00 41.97 104 PRO A C 1
ATOM 820 O O . PRO A 1 104 ? 28.360 -2.574 -4.689 1.00 41.97 104 PRO A O 1
ATOM 823 N N . ARG A 1 105 ? 28.453 -3.296 -6.820 1.00 41.25 105 ARG A N 1
ATOM 824 C CA . ARG A 1 105 ? 28.814 -4.660 -6.444 1.00 41.25 105 ARG A CA 1
ATOM 825 C C . ARG A 1 105 ? 30.164 -4.536 -5.753 1.00 41.25 105 ARG A C 1
ATOM 827 O O . ARG A 1 105 ? 31.114 -4.084 -6.389 1.00 41.25 105 ARG A O 1
ATOM 834 N N . SER A 1 106 ? 30.222 -4.868 -4.467 1.00 48.62 106 SER A N 1
ATOM 835 C CA . SER A 1 106 ? 31.500 -5.090 -3.807 1.00 48.62 106 SER A CA 1
ATOM 836 C C . SER A 1 106 ? 32.262 -6.099 -4.662 1.00 48.62 106 SER A C 1
ATOM 838 O O . SER A 1 106 ? 31.714 -7.157 -4.986 1.00 48.62 106 SER A O 1
ATOM 840 N N . ALA A 1 107 ? 33.439 -5.676 -5.123 1.00 51.81 107 ALA A N 1
ATOM 841 C CA . ALA A 1 107 ? 34.366 -6.498 -5.887 1.00 51.81 107 ALA A CA 1
ATOM 842 C C . ALA A 1 107 ? 34.828 -7.709 -5.069 1.00 51.81 107 ALA A C 1
ATOM 844 O O . ALA A 1 107 ? 34.894 -7.582 -3.823 1.00 51.81 107 ALA A O 1
#

Foldseek 3Di:
DDQQALQQDVVLVPPDQWDQPPQVVRDIDGHPCNHPDPVNVVVVCVVPVPDDDCVVVVQQLDDDDPVQADHDDPPDRSCCRGNVVDDPVDPSDDPVPDRDDPPPPDD

Secondary structure (DSSP, 8-state):
-----TTS-GGGTT--SEEEETTTTSEEEE-TTTT--HHHHHHHHHHTT----GGGGGT-SS---GGGB-PPPTTS-TTTTBSTTS-TTS----TTTSPPP------

Nearest PDB structures (foldseek):
  2oq2-assembly2_C  TM=9.101E-01  e=4.858E-07  Saccharomyces cerevisiae
  2oq2-assembly1_A  TM=9.474E-01  e=1.497E-06  Saccharomyces cerevisiae
  2goy-assembly2_E  TM=9.112E-01  e=9.417E-07  Pseudomonas aeruginosa
  2oq2-assembly1_B  TM=9.535E-01  e=2.901E-06  Saccharomyces cerevisiae
  2oq2-assembly2_D  TM=9.475E-01  e=3.100E-06  Saccharomyces cerevisiae

pLDDT: mean 88.97, std 13.35, range [41.25, 98.69]

Mean predicted aligned error: 5.43 Å

Sequence (107 aa):
ITGVRRSQTGNRSGAGKVELDKTHGNIIKVNPLADWSEDRVWEYIRANDVPYNELYDKGFTSIGCAPCTRATQPGEDPRAGRWWWEDDSVPKECGIHLPTPVLPRSA